Protein AF-A0AAV4K3W7-F1 (afdb_monomer_lite)

Organism: NCBI:txid1093978

pLDDT: mean 88.69, std 7.96, range [58.44, 96.38]

Radius of gyration: 17.45 Å; chains: 1; bounding box: 53×18×41 Å

Foldseek 3Di:
DWDWLVVVLVVVCVDPVNVVVCVVPVVDDVSVVVSVVVLVVVVVVPDSGGTDDDDDDDDDDDDDDDPD

Secondary structure (DSSP, 8-state):
-EE-HHHHHHHHHHSHHHHHHHHH-TT--HHHHHHHHHHHHHHHTT-TT--EE----------PPP--

Sequence (68 aa):
MRVTTEQFKGMMRSTWPVVAYSKEHPDEDFVGDVVKQIEDILAKTGSRHQEYDIHYNLFIIMGHKPKK

Structure (mmCIF, N/CA/C/O backbone):
data_AF-A0AAV4K3W7-F1
#
_entry.id   AF-A0AAV4K3W7-F1
#
loop_
_atom_site.group_PDB
_atom_site.id
_atom_site.type_symbol
_atom_site.label_atom_id
_ato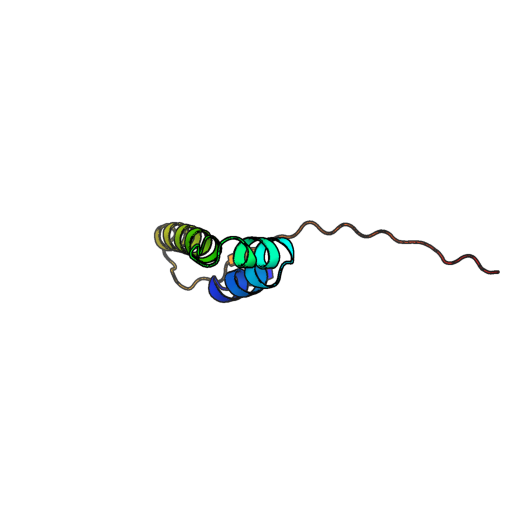m_site.label_alt_id
_atom_site.label_comp_id
_atom_site.label_asym_id
_atom_site.label_entity_id
_atom_site.label_seq_id
_atom_site.pdbx_PDB_ins_code
_atom_site.Cartn_x
_atom_site.Cartn_y
_atom_site.Cartn_z
_atom_site.occupancy
_atom_site.B_iso_or_equiv
_atom_site.auth_seq_id
_atom_site.auth_comp_id
_atom_site.auth_asym_id
_atom_site.auth_atom_id
_atom_site.pdbx_PDB_model_num
ATOM 1 N N . MET A 1 1 ? 10.295 -3.965 8.055 1.00 79.50 1 MET A N 1
ATOM 2 C CA . MET A 1 1 ? 10.294 -2.485 8.169 1.00 79.50 1 MET A CA 1
ATOM 3 C C . MET A 1 1 ? 8.974 -2.137 8.806 1.00 79.50 1 MET A C 1
ATOM 5 O O . MET A 1 1 ? 7.961 -2.577 8.276 1.00 79.50 1 MET A O 1
ATOM 9 N N . ARG A 1 2 ? 8.989 -1.404 9.920 1.00 85.12 2 ARG A N 1
ATOM 10 C CA . ARG A 1 2 ? 7.766 -1.040 10.636 1.00 85.12 2 ARG A CA 1
ATOM 11 C C . ARG A 1 2 ? 7.152 0.211 10.040 1.00 85.12 2 ARG A C 1
ATOM 13 O O . ARG A 1 2 ? 7.871 1.184 9.823 1.00 85.12 2 ARG A O 1
ATOM 20 N N . VAL A 1 3 ? 5.860 0.154 9.737 1.00 88.56 3 VAL A N 1
ATOM 21 C CA . VAL A 1 3 ? 5.123 1.283 9.165 1.00 88.56 3 VAL A CA 1
ATOM 22 C C . VAL A 1 3 ? 3.722 1.398 9.749 1.00 88.56 3 VAL A C 1
ATOM 24 O O . VAL A 1 3 ? 3.146 0.418 10.221 1.00 88.56 3 VAL A O 1
ATOM 27 N N . THR A 1 4 ? 3.159 2.600 9.676 1.00 90.56 4 THR A N 1
ATOM 28 C CA . THR A 1 4 ? 1.737 2.858 9.929 1.00 90.56 4 THR A CA 1
ATOM 29 C C . THR A 1 4 ? 0.883 2.544 8.694 1.00 90.56 4 THR A C 1
ATOM 31 O O . THR A 1 4 ? 1.390 2.440 7.572 1.00 90.56 4 THR A O 1
ATOM 34 N N . THR A 1 5 ? -0.438 2.427 8.869 1.00 89.50 5 THR A N 1
ATOM 35 C CA . THR A 1 5 ? -1.387 2.243 7.752 1.00 89.50 5 THR A CA 1
ATOM 36 C C . THR A 1 5 ? -1.329 3.396 6.750 1.00 89.50 5 THR A C 1
ATOM 38 O O . THR A 1 5 ? -1.342 3.153 5.546 1.00 89.50 5 THR A O 1
ATOM 41 N N . GLU A 1 6 ? -1.136 4.628 7.221 1.00 90.81 6 GLU A 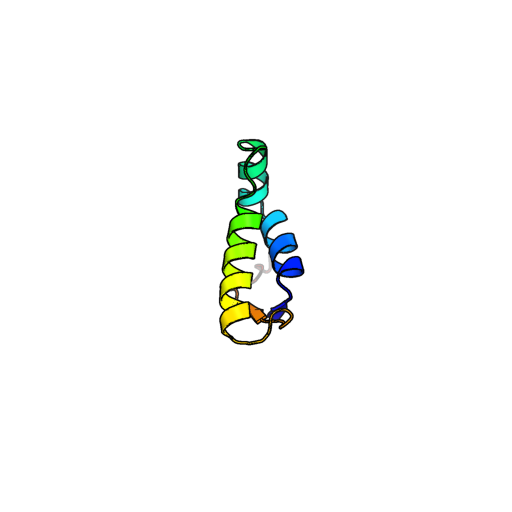N 1
ATOM 42 C CA . GLU A 1 6 ? -0.956 5.808 6.365 1.00 90.81 6 GLU A CA 1
ATOM 43 C C . GLU A 1 6 ? 0.345 5.771 5.551 1.00 90.81 6 GLU A C 1
ATOM 45 O O . GLU A 1 6 ? 0.348 6.077 4.357 1.00 90.81 6 GLU A O 1
ATOM 50 N N . 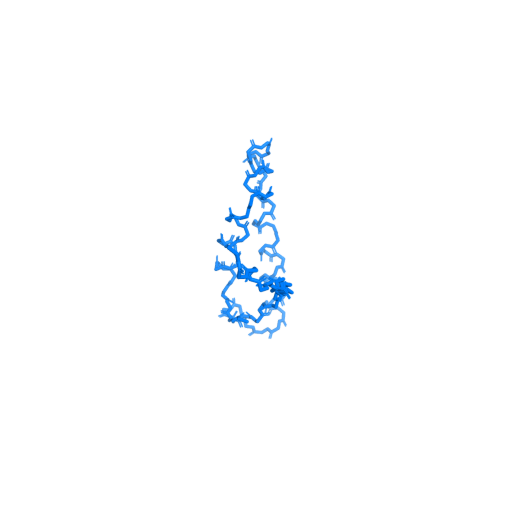GLN A 1 7 ? 1.458 5.341 6.152 1.00 91.94 7 GLN A N 1
ATOM 51 C CA . GLN A 1 7 ? 2.719 5.173 5.421 1.00 91.94 7 GLN A CA 1
ATOM 52 C C . GLN A 1 7 ? 2.599 4.091 4.340 1.00 91.94 7 GLN A C 1
ATOM 54 O O . GLN A 1 7 ? 3.060 4.286 3.213 1.00 91.94 7 GLN A O 1
ATOM 59 N N . PHE A 1 8 ? 1.932 2.976 4.650 1.00 91.56 8 PHE A N 1
ATOM 60 C CA . PHE A 1 8 ? 1.651 1.926 3.672 1.00 91.56 8 PHE A CA 1
ATOM 61 C C . PHE A 1 8 ? 0.737 2.412 2.542 1.00 91.56 8 PHE A C 1
ATOM 63 O O . PHE A 1 8 ? 1.038 2.183 1.371 1.00 91.56 8 PHE A O 1
ATOM 70 N N . LYS A 1 9 ? -0.331 3.148 2.872 1.00 92.94 9 LYS A N 1
ATOM 71 C CA . LYS A 1 9 ? -1.235 3.783 1.904 1.00 92.94 9 LYS A CA 1
ATOM 72 C C . LYS A 1 9 ? -0.475 4.688 0.938 1.00 92.94 9 LYS A C 1
ATOM 74 O O . LYS A 1 9 ? -0.642 4.569 -0.2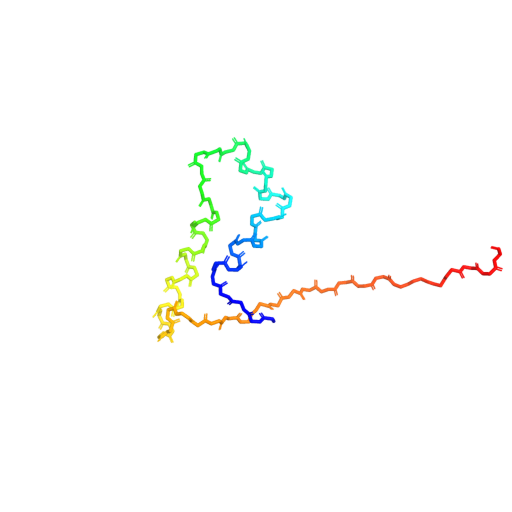77 1.00 92.94 9 LYS A O 1
ATOM 79 N N . GLY A 1 10 ? 0.375 5.567 1.471 1.00 93.50 10 GLY A N 1
ATOM 80 C CA . GLY A 1 10 ? 1.204 6.471 0.674 1.00 93.50 10 GLY A CA 1
ATOM 81 C C . GLY A 1 10 ? 2.145 5.719 -0.265 1.00 93.50 10 GLY A C 1
ATOM 82 O O . GLY A 1 10 ? 2.264 6.066 -1.439 1.00 93.50 10 GLY A O 1
ATOM 83 N N . MET A 1 11 ? 2.755 4.640 0.221 1.00 92.94 11 MET A N 1
ATOM 84 C CA . MET A 1 11 ? 3.616 3.792 -0.592 1.00 92.94 11 MET A CA 1
ATOM 85 C C . MET A 1 11 ? 2.840 3.032 -1.679 1.00 92.94 11 MET A C 1
ATOM 87 O O . MET A 1 11 ? 3.299 2.994 -2.814 1.00 92.94 11 MET A O 1
ATOM 91 N N . MET A 1 12 ? 1.656 2.472 -1.407 1.00 93.25 12 MET A N 1
ATOM 92 C CA . MET A 1 12 ? 0.861 1.834 -2.467 1.00 93.25 12 MET A CA 1
ATOM 93 C C . MET A 1 12 ? 0.515 2.834 -3.576 1.00 93.25 12 MET A C 1
ATOM 95 O O . MET A 1 12 ? 0.711 2.537 -4.756 1.00 93.25 12 MET A O 1
ATOM 99 N N . ARG A 1 13 ? 0.087 4.049 -3.206 1.00 94.81 13 ARG A N 1
ATOM 100 C CA . ARG A 1 13 ? -0.258 5.118 -4.160 1.00 94.81 13 ARG A CA 1
ATOM 101 C C . ARG A 1 13 ? 0.926 5.645 -4.968 1.00 94.81 13 ARG A C 1
ATOM 103 O O 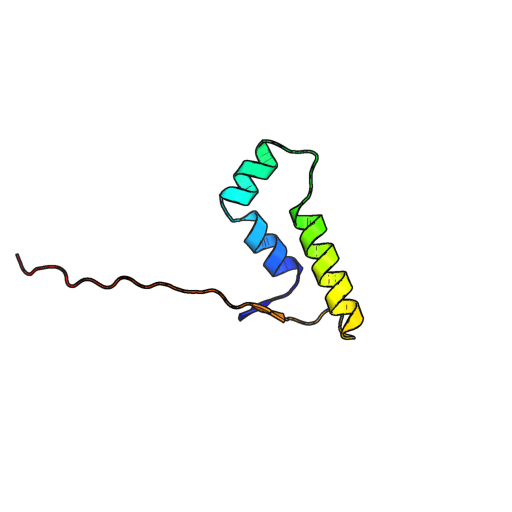. ARG A 1 13 ? 0.695 6.286 -5.987 1.00 94.81 13 ARG A O 1
ATOM 110 N N . SER A 1 14 ? 2.166 5.387 -4.554 1.00 94.69 14 SER A N 1
ATOM 111 C CA . SER A 1 14 ? 3.351 5.787 -5.321 1.00 94.69 14 SER A CA 1
ATOM 112 C C . SER A 1 14 ? 3.754 4.766 -6.390 1.00 94.69 14 SER A C 1
ATOM 114 O O . SER A 1 14 ? 4.570 5.077 -7.259 1.00 94.69 14 SER A O 1
ATOM 116 N N . THR A 1 15 ? 3.186 3.556 -6.369 1.00 93.75 15 THR A N 1
ATOM 117 C CA . THR A 1 15 ? 3.523 2.516 -7.347 1.00 93.75 15 THR A CA 1
ATOM 118 C C . THR A 1 15 ? 2.816 2.736 -8.686 1.00 93.75 15 THR A C 1
ATOM 120 O O . THR A 1 15 ? 1.634 3.076 -8.746 1.00 93.75 15 THR A O 1
ATOM 123 N N . TRP A 1 16 ? 3.539 2.508 -9.787 1.00 95.31 16 TRP A N 1
ATOM 124 C CA . TRP A 1 16 ? 3.026 2.750 -11.142 1.00 95.31 16 TRP A CA 1
ATOM 125 C C . TRP A 1 16 ? 1.689 2.047 -11.454 1.00 95.31 16 TRP A C 1
ATOM 127 O O . TRP A 1 16 ? 0.809 2.727 -11.981 1.00 95.31 16 TRP A O 1
ATOM 137 N N . PRO A 1 17 ? 1.469 0.760 -11.104 1.00 94.19 17 PRO A N 1
ATOM 138 C CA . PRO A 1 17 ? 0.199 0.091 -11.399 1.00 94.19 17 PRO A CA 1
ATOM 139 C C . PRO A 1 17 ? -0.999 0.765 -10.724 1.00 94.19 17 PRO A C 1
ATOM 141 O O . PRO A 1 17 ? -2.047 0.934 -11.338 1.00 94.19 17 PRO A O 1
ATOM 144 N N . VAL A 1 18 ? -0.825 1.207 -9.476 1.00 94.81 18 VAL A N 1
ATOM 145 C CA . VAL A 1 18 ? -1.866 1.888 -8.698 1.00 94.81 18 VAL A CA 1
ATOM 146 C C . VAL A 1 18 ? -2.178 3.258 -9.294 1.00 94.81 18 VAL A C 1
ATOM 148 O O . VAL A 1 18 ? -3.346 3.624 -9.434 1.00 94.81 18 VAL A O 1
ATOM 151 N N . VAL A 1 19 ? -1.142 4.001 -9.697 1.00 94.69 19 VAL A N 1
ATOM 152 C CA . VAL A 1 19 ? -1.298 5.299 -10.369 1.00 94.69 19 VAL A CA 1
ATOM 153 C C . VAL A 1 19 ? -2.010 5.144 -11.713 1.00 94.69 19 VAL A C 1
ATOM 155 O O . VAL A 1 19 ? -2.873 5.956 -12.032 1.00 94.69 19 VAL A O 1
ATOM 158 N N . ALA A 1 20 ? -1.659 4.127 -12.504 1.00 96.06 20 ALA A N 1
ATOM 159 C CA . ALA A 1 20 ? -2.298 3.854 -13.788 1.00 96.06 20 ALA A CA 1
ATOM 160 C C . ALA A 1 20 ? -3.779 3.485 -13.610 1.00 96.06 20 ALA A C 1
ATOM 162 O O . ALA A 1 20 ? -4.636 4.128 -14.209 1.00 96.06 20 ALA A O 1
ATOM 163 N N . TYR A 1 21 ? -4.083 2.545 -12.709 1.00 95.00 21 TYR A N 1
ATOM 164 C CA . TYR A 1 21 ? -5.456 2.119 -12.431 1.00 95.00 21 TYR A CA 1
ATOM 165 C C . TYR A 1 21 ? -6.345 3.280 -11.968 1.00 95.00 21 TYR A C 1
ATOM 167 O O . TYR A 1 21 ? -7.433 3.477 -12.503 1.00 95.00 21 TYR A O 1
ATOM 175 N N . SER A 1 22 ? -5.849 4.103 -11.035 1.00 94.12 22 SER A N 1
ATOM 176 C CA . SER A 1 22 ? -6.599 5.248 -10.490 1.00 94.12 22 SER A CA 1
ATOM 177 C C . SER A 1 22 ? -6.898 6.328 -11.538 1.00 94.12 22 SER A C 1
ATOM 179 O O . SER A 1 22 ? -7.824 7.114 -11.365 1.00 94.12 22 SER A O 1
ATOM 181 N N . LYS A 1 23 ? -6.113 6.406 -12.623 1.00 94.06 23 LYS A N 1
ATOM 182 C CA . LYS A 1 23 ? -6.401 7.315 -13.745 1.00 94.06 23 LYS A CA 1
ATOM 183 C C . LYS A 1 23 ? -7.546 6.811 -14.619 1.00 94.06 23 LYS A C 1
ATOM 185 O O . LYS A 1 23 ? -8.282 7.630 -15.157 1.00 94.06 23 LYS A O 1
ATOM 190 N N . GLU A 1 24 ? -7.660 5.498 -14.787 1.00 96.38 24 GLU A N 1
ATOM 191 C CA . GLU A 1 24 ? -8.725 4.863 -15.574 1.00 96.38 24 GLU A CA 1
ATOM 192 C C . GLU A 1 24 ? -10.038 4.751 -14.780 1.00 96.38 24 GLU A C 1
ATOM 194 O O . GLU A 1 24 ? -11.111 4.776 -15.376 1.00 96.38 24 GLU A O 1
ATOM 199 N N . HIS A 1 25 ? -9.951 4.703 -13.446 1.00 95.94 25 HIS A N 1
ATOM 200 C CA . HIS A 1 25 ? -11.078 4.515 -12.528 1.00 95.94 25 HIS A CA 1
ATOM 201 C C . HIS A 1 25 ? -11.061 5.596 -11.424 1.00 95.94 25 HIS A C 1
ATOM 203 O O . HIS A 1 25 ? -10.758 5.294 -10.270 1.00 95.94 25 HIS A O 1
ATOM 209 N N . PRO A 1 26 ? -11.337 6.875 -11.750 1.00 93.06 26 PRO A N 1
ATOM 210 C CA . PRO A 1 26 ? -11.193 7.989 -10.805 1.00 93.06 26 PRO A CA 1
ATOM 211 C C . PRO A 1 26 ? -12.190 7.955 -9.637 1.00 93.06 26 PRO A C 1
ATOM 213 O O . PRO A 1 26 ? -11.928 8.560 -8.598 1.00 93.06 26 PRO A O 1
ATOM 216 N N . ASP A 1 27 ? -13.314 7.257 -9.802 1.00 95.38 27 ASP A N 1
ATOM 217 C CA . ASP A 1 27 ? -14.366 7.138 -8.787 1.00 95.38 27 ASP A CA 1
ATOM 218 C C . ASP A 1 27 ? -14.094 6.007 -7.776 1.00 95.38 27 ASP A C 1
ATOM 220 O O . ASP A 1 27 ? -14.803 5.880 -6.777 1.00 95.38 27 ASP A O 1
ATOM 224 N N . GLU A 1 28 ? -13.067 5.184 -8.011 1.00 92.81 28 GLU A N 1
ATOM 225 C CA . GLU A 1 28 ? -12.712 4.055 -7.153 1.00 92.81 28 GLU A CA 1
ATOM 226 C C . GLU A 1 28 ? -11.539 4.401 -6.224 1.00 92.81 28 GLU A C 1
ATOM 228 O O . GLU A 1 28 ? -10.472 4.826 -6.668 1.00 92.81 28 GLU A O 1
ATOM 233 N N . ASP A 1 29 ? -11.689 4.137 -4.920 1.00 91.38 29 ASP A N 1
ATOM 234 C CA . ASP A 1 29 ? -10.580 4.177 -3.957 1.00 91.38 29 ASP A CA 1
ATOM 235 C C . ASP A 1 29 ? -10.236 2.778 -3.434 1.00 91.38 29 ASP A C 1
ATOM 237 O O . ASP A 1 29 ? -10.299 2.499 -2.234 1.00 91.38 29 ASP A O 1
ATOM 241 N N . PHE A 1 30 ? -9.814 1.892 -4.339 1.00 90.12 30 PHE A N 1
ATOM 242 C CA . PHE A 1 30 ? -9.444 0.521 -3.970 1.00 90.12 30 PHE A CA 1
ATOM 243 C C . PHE A 1 30 ? -8.315 0.479 -2.921 1.00 90.12 30 PHE A C 1
ATOM 245 O O . PHE A 1 30 ? -8.253 -0.424 -2.088 1.00 90.12 30 PHE A O 1
ATOM 252 N N . VAL A 1 31 ? -7.404 1.463 -2.938 1.00 93.44 31 VAL A N 1
ATOM 253 C CA . VAL A 1 31 ? -6.341 1.583 -1.932 1.00 93.44 31 VAL A CA 1
ATOM 254 C C . VAL A 1 31 ? -6.946 1.855 -0.557 1.00 93.44 31 VAL A C 1
ATOM 256 O O . VAL A 1 31 ? -6.514 1.255 0.426 1.00 93.44 31 VAL A O 1
ATOM 259 N N . GLY A 1 32 ? -7.933 2.748 -0.483 1.00 93.44 32 GLY A N 1
ATOM 260 C CA . GLY A 1 32 ? -8.702 3.009 0.730 1.00 93.44 32 GLY A CA 1
ATOM 261 C C . GLY A 1 32 ? -9.399 1.752 1.245 1.00 93.44 32 GLY A C 1
ATOM 262 O O . GLY A 1 32 ? -9.306 1.458 2.436 1.00 93.44 32 GLY A O 1
ATOM 263 N N . ASP A 1 33 ? -10.001 0.962 0.354 1.00 94.06 33 ASP A N 1
ATOM 264 C CA . ASP A 1 33 ? -10.664 -0.295 0.721 1.00 94.06 33 ASP A CA 1
ATOM 265 C C . ASP A 1 33 ? -9.692 -1.327 1.305 1.00 94.06 33 ASP A C 1
ATOM 267 O O . ASP A 1 33 ? -9.997 -1.974 2.309 1.00 94.06 33 ASP A O 1
ATOM 271 N N . VAL A 1 34 ? -8.498 -1.460 0.719 1.00 92.12 34 VAL A N 1
ATOM 272 C CA . VAL A 1 34 ? -7.439 -2.336 1.246 1.00 92.12 34 VAL A CA 1
ATOM 273 C C . VAL A 1 34 ? -6.965 -1.854 2.618 1.00 92.12 34 VAL A C 1
ATOM 275 O O . VAL A 1 34 ? -6.836 -2.656 3.543 1.00 92.12 34 VAL A O 1
ATOM 278 N N . VAL A 1 35 ? -6.732 -0.549 2.782 1.00 91.88 35 VAL A N 1
ATOM 279 C CA . VAL A 1 35 ? -6.291 0.033 4.062 1.00 91.88 35 VAL A CA 1
ATOM 280 C C . VAL A 1 35 ? -7.334 -0.193 5.153 1.00 91.88 35 VAL A C 1
ATOM 282 O O . VAL A 1 35 ? -6.979 -0.627 6.246 1.00 91.88 35 VAL A O 1
ATOM 285 N N . LYS A 1 36 ? -8.618 0.003 4.845 1.00 92.31 36 LYS A N 1
ATOM 286 C CA . LYS A 1 36 ? -9.717 -0.247 5.781 1.00 92.31 36 LYS A CA 1
ATOM 287 C C . LYS A 1 36 ? -9.759 -1.704 6.243 1.00 92.31 36 LYS A C 1
ATOM 289 O O . LYS A 1 36 ? -9.910 -1.969 7.431 1.00 92.31 36 LYS A O 1
ATOM 294 N N . GLN A 1 37 ? -9.563 -2.654 5.327 1.00 91.69 37 GLN A N 1
ATOM 295 C CA . GLN A 1 37 ? -9.491 -4.074 5.685 1.00 91.69 37 GLN A CA 1
ATOM 296 C C . GLN A 1 37 ? -8.314 -4.371 6.623 1.00 91.69 37 GLN A C 1
ATOM 298 O O . GLN A 1 37 ? -8.463 -5.141 7.572 1.00 91.69 37 GLN A O 1
ATOM 303 N N . ILE A 1 38 ? -7.157 -3.744 6.395 1.00 88.56 38 ILE A N 1
ATOM 304 C CA . ILE A 1 38 ? -5.991 -3.871 7.279 1.00 88.56 38 ILE A CA 1
ATOM 305 C C .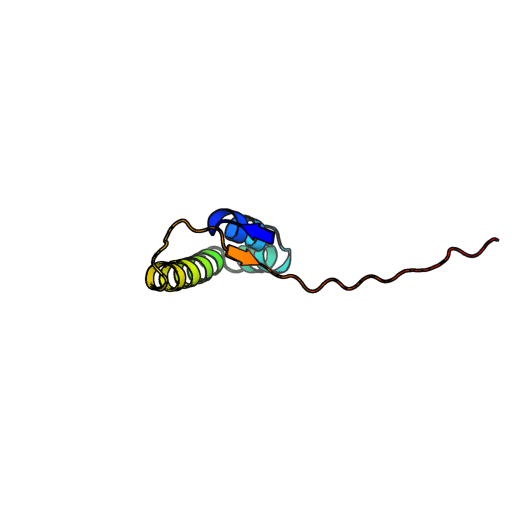 ILE A 1 38 ? -6.312 -3.302 8.667 1.00 88.56 38 ILE A C 1
ATOM 307 O O . ILE A 1 38 ? -6.053 -3.962 9.672 1.00 88.56 38 ILE A O 1
ATOM 311 N N . GLU A 1 39 ? -6.916 -2.117 8.741 1.00 88.44 39 GLU A N 1
ATOM 312 C CA . GLU A 1 39 ? -7.319 -1.486 10.004 1.00 88.44 39 GLU A CA 1
ATOM 313 C C . GLU A 1 39 ? -8.333 -2.330 10.785 1.00 88.44 39 GLU A C 1
ATOM 315 O O . GLU A 1 39 ? -8.191 -2.490 11.998 1.00 88.44 39 GLU A O 1
ATOM 320 N N . ASP A 1 40 ? -9.308 -2.934 10.102 1.00 90.38 40 ASP A N 1
ATOM 321 C CA . ASP A 1 40 ? -10.292 -3.832 10.713 1.00 90.38 40 ASP A CA 1
ATOM 322 C C . ASP A 1 40 ? -9.641 -5.100 11.289 1.00 90.38 40 ASP A C 1
ATOM 324 O O . ASP A 1 40 ? -10.076 -5.617 12.323 1.00 90.38 40 ASP A O 1
ATOM 328 N N . ILE A 1 41 ? -8.584 -5.611 10.651 1.00 87.38 41 ILE A N 1
ATOM 329 C CA . ILE A 1 41 ? -7.805 -6.751 11.152 1.00 87.38 41 ILE A CA 1
ATOM 330 C C . ILE A 1 41 ? -6.963 -6.331 12.363 1.00 87.38 41 ILE A C 1
ATOM 332 O O . ILE A 1 41 ? -6.999 -7.008 13.391 1.00 87.38 41 ILE A O 1
ATOM 336 N N . LEU A 1 42 ? -6.263 -5.198 12.286 1.00 83.88 42 LEU A N 1
ATOM 337 C CA . LEU A 1 42 ? -5.438 -4.673 13.382 1.00 83.88 42 LEU A CA 1
ATOM 338 C C . LEU A 1 42 ? -6.275 -4.276 14.611 1.00 83.88 42 LEU A C 1
ATOM 340 O O . LEU A 1 42 ? -5.851 -4.430 15.759 1.00 83.88 42 LEU A O 1
ATOM 344 N N . ALA A 1 43 ? -7.508 -3.812 14.402 1.00 85.00 43 ALA A N 1
ATOM 345 C CA . ALA A 1 43 ? -8.440 -3.543 15.490 1.00 85.00 43 ALA A CA 1
ATOM 346 C C . ALA A 1 43 ? -8.786 -4.821 16.276 1.00 85.00 43 ALA A C 1
ATOM 348 O O . ALA A 1 43 ? -8.932 -4.761 17.498 1.00 85.00 43 ALA A O 1
ATOM 349 N N . LYS A 1 44 ? -8.858 -5.984 15.609 1.00 86.31 44 LYS A N 1
ATOM 350 C CA . LYS A 1 44 ? -9.088 -7.286 16.263 1.00 86.31 44 LYS A CA 1
ATOM 351 C C . LYS A 1 44 ? -7.878 -7.765 17.064 1.00 86.31 44 LYS A C 1
ATOM 353 O O . LYS A 1 44 ? -8.053 -8.529 18.008 1.00 86.31 44 LYS A O 1
ATOM 358 N N . THR A 1 45 ? -6.672 -7.313 16.724 1.00 81.19 45 THR A N 1
ATOM 359 C CA . THR A 1 45 ? -5.439 -7.654 17.452 1.00 81.19 45 THR A CA 1
ATOM 360 C C . THR A 1 45 ? -5.165 -6.727 18.641 1.00 81.19 45 THR A C 1
ATOM 362 O O . THR A 1 45 ? -4.177 -6.914 19.344 1.00 81.19 45 THR A O 1
ATOM 365 N N . GLY A 1 46 ? -6.050 -5.757 18.909 1.00 71.06 46 GLY A N 1
ATOM 366 C CA . GLY A 1 46 ? -6.031 -4.937 20.123 1.00 71.06 46 GLY A CA 1
ATOM 367 C C . GLY A 1 46 ? -5.205 -3.652 20.042 1.00 71.06 46 GLY A C 1
ATOM 368 O O . GLY A 1 46 ? -5.048 -2.986 21.062 1.00 71.06 46 GLY A O 1
ATOM 369 N N . SER A 1 47 ? -4.697 -3.262 18.866 1.00 65.94 47 SER A N 1
ATOM 370 C CA . SER A 1 47 ? -3.902 -2.034 18.738 1.00 65.94 47 SER A CA 1
ATOM 371 C C . SER A 1 47 ? -4.116 -1.342 17.386 1.00 65.94 47 SER A C 1
ATOM 373 O O . SER A 1 47 ? -3.462 -1.633 16.389 1.00 65.94 47 SER A O 1
ATOM 375 N N . ARG A 1 48 ? -5.057 -0.385 17.362 1.00 58.44 48 ARG A N 1
ATOM 376 C CA . ARG A 1 48 ? -5.452 0.396 16.167 1.00 58.44 48 ARG A CA 1
ATOM 377 C C . ARG A 1 48 ? -4.367 1.327 15.616 1.00 58.44 48 ARG A C 1
ATOM 379 O O . ARG A 1 48 ? -4.477 1.771 14.482 1.00 58.44 48 ARG A O 1
ATOM 386 N N . HIS A 1 49 ? -3.348 1.644 16.410 1.00 64.81 49 HIS A N 1
ATOM 387 C CA . HIS A 1 49 ? -2.267 2.565 16.035 1.00 64.81 49 HIS A CA 1
ATOM 388 C C . HIS A 1 49 ? -0.896 1.889 16.054 1.00 64.81 49 HIS A C 1
ATOM 390 O O . HIS A 1 49 ? 0.128 2.553 16.198 1.00 64.81 49 HIS A O 1
ATOM 396 N N . GLN A 1 50 ? -0.870 0.560 15.954 1.00 73.94 50 GLN A N 1
ATOM 397 C CA . GLN A 1 50 ? 0.379 -0.176 15.957 1.00 73.94 50 GLN A CA 1
ATOM 398 C C . GLN A 1 50 ? 1.068 -0.046 14.604 1.00 73.94 50 GLN A C 1
ATOM 400 O O . GLN A 1 50 ? 0.457 -0.233 13.551 1.00 73.94 50 GLN A O 1
ATOM 405 N N . GLU A 1 51 ? 2.363 0.239 14.643 1.00 83.00 51 GLU A N 1
ATOM 406 C CA . GLU A 1 51 ? 3.207 -0.033 13.494 1.00 83.00 51 GLU A CA 1
ATOM 407 C C . GLU A 1 51 ? 3.259 -1.545 13.266 1.00 83.00 51 GLU A C 1
ATOM 409 O O . GLU A 1 51 ? 3.360 -2.324 14.221 1.00 83.00 51 GLU A O 1
ATOM 414 N N . TYR A 1 52 ? 3.219 -1.961 12.006 1.00 82.75 52 TYR A N 1
ATOM 415 C CA . TYR A 1 52 ? 3.317 -3.363 11.625 1.00 82.75 52 TYR A CA 1
ATOM 416 C C . TYR A 1 52 ? 4.496 -3.584 10.690 1.00 82.75 52 TYR A C 1
ATOM 418 O O . TYR A 1 52 ? 4.912 -2.696 9.941 1.00 82.75 52 TYR A O 1
ATOM 426 N N . ASP A 1 53 ? 5.067 -4.782 10.776 1.00 86.44 53 ASP A N 1
ATOM 427 C CA . ASP A 1 53 ? 6.208 -5.157 9.961 1.00 86.44 53 ASP A CA 1
ATOM 428 C C . ASP A 1 53 ? 5.757 -5.565 8.560 1.00 86.44 53 ASP A C 1
ATOM 430 O O . ASP A 1 53 ? 4.995 -6.512 8.373 1.00 86.44 53 ASP A O 1
ATOM 434 N N . ILE A 1 54 ? 6.278 -4.851 7.563 1.00 85.12 54 ILE A N 1
ATOM 435 C CA . ILE A 1 54 ? 6.152 -5.230 6.160 1.00 85.12 54 ILE A CA 1
ATOM 436 C C . ILE A 1 54 ? 7.465 -5.831 5.672 1.00 85.12 54 ILE A C 1
ATOM 438 O O . ILE A 1 54 ? 8.561 -5.312 5.939 1.00 85.12 54 ILE A O 1
ATOM 442 N N . HIS A 1 55 ? 7.322 -6.927 4.931 1.00 88.56 55 HIS A N 1
ATOM 443 C CA . HIS A 1 55 ? 8.397 -7.679 4.309 1.00 88.56 55 HIS A CA 1
ATOM 444 C C . HIS A 1 55 ? 8.290 -7.563 2.789 1.00 88.56 55 HIS A C 1
ATOM 446 O O . HIS A 1 55 ? 7.243 -7.844 2.210 1.00 88.56 55 HIS A O 1
ATOM 452 N N . TYR A 1 56 ? 9.394 -7.182 2.149 1.00 86.50 56 TYR A N 1
ATOM 453 C CA . TYR A 1 56 ? 9.526 -7.175 0.696 1.00 86.50 56 TYR A CA 1
ATOM 454 C C . TYR A 1 56 ? 10.556 -8.210 0.281 1.00 86.50 56 TYR A C 1
ATOM 456 O O . TYR A 1 56 ? 11.628 -8.307 0.880 1.00 86.50 56 TYR A O 1
ATOM 464 N N . ASN A 1 57 ? 10.244 -8.948 -0.778 1.00 91.62 57 ASN A N 1
ATOM 465 C CA . ASN A 1 57 ? 11.224 -9.799 -1.428 1.00 91.62 57 ASN A CA 1
ATOM 466 C C . ASN A 1 57 ? 12.139 -8.917 -2.277 1.00 91.62 57 ASN A C 1
ATOM 468 O O . ASN A 1 57 ? 11.669 -8.196 -3.157 1.00 91.62 57 ASN A O 1
ATOM 472 N N . LEU A 1 58 ? 13.441 -8.977 -2.011 1.00 90.62 58 LEU A N 1
ATOM 473 C CA . LEU A 1 58 ? 14.448 -8.264 -2.782 1.00 90.62 58 LEU A CA 1
ATOM 474 C C . LEU A 1 58 ? 15.226 -9.261 -3.637 1.00 90.62 58 LEU A C 1
ATOM 476 O O . LEU A 1 58 ? 15.748 -10.250 -3.127 1.00 90.62 58 LEU A O 1
ATOM 480 N N . PHE A 1 59 ? 15.332 -8.973 -4.931 1.00 93.94 59 PHE A N 1
ATOM 481 C CA . PHE A 1 59 ? 16.193 -9.706 -5.848 1.00 93.94 59 PHE A CA 1
ATOM 482 C C . PHE A 1 59 ? 17.309 -8.781 -6.329 1.00 93.94 59 PHE A C 1
ATOM 484 O O . PHE A 1 59 ? 17.039 -7.707 -6.865 1.00 93.94 59 PHE A O 1
ATOM 491 N N . ILE A 1 60 ? 18.562 -9.183 -6.109 1.00 92.88 60 ILE A N 1
ATOM 492 C CA . ILE A 1 60 ? 19.743 -8.388 -6.455 1.00 92.88 60 ILE A CA 1
ATOM 493 C C . ILE A 1 60 ? 20.523 -9.132 -7.534 1.00 92.88 60 ILE A C 1
ATOM 495 O O . ILE A 1 60 ? 21.008 -10.239 -7.303 1.00 92.88 60 ILE A O 1
ATOM 499 N N . ILE A 1 61 ? 20.685 -8.500 -8.696 1.00 92.94 61 ILE A N 1
ATOM 500 C CA . ILE A 1 61 ? 21.586 -8.977 -9.747 1.00 92.94 61 ILE A CA 1
ATOM 501 C C . ILE A 1 61 ? 22.893 -8.200 -9.626 1.00 92.94 61 ILE A C 1
ATOM 503 O O . ILE A 1 61 ? 22.915 -6.980 -9.781 1.00 92.94 61 ILE A O 1
ATOM 507 N N . MET A 1 62 ? 23.987 -8.910 -9.363 1.00 93.88 62 MET A N 1
ATOM 508 C CA . MET A 1 62 ? 25.330 -8.335 -9.333 1.00 93.88 62 MET A CA 1
ATOM 509 C C . MET A 1 62 ? 26.115 -8.792 -10.558 1.00 93.88 62 MET A C 1
ATOM 511 O O . MET A 1 62 ? 26.088 -9.966 -10.919 1.00 93.88 62 MET A O 1
ATOM 515 N N . GLY A 1 63 ? 26.840 -7.867 -11.182 1.00 92.50 63 GLY A N 1
ATOM 516 C CA . GLY A 1 63 ? 27.722 -8.153 -12.308 1.00 92.50 63 GLY A CA 1
ATOM 517 C C . GLY A 1 63 ? 29.061 -7.450 -12.137 1.00 92.50 63 GLY A C 1
ATOM 518 O O . GLY A 1 63 ? 29.122 -6.318 -11.660 1.00 92.50 63 GLY A O 1
ATOM 519 N N . HIS A 1 64 ? 30.146 -8.114 -12.534 1.00 90.25 64 HIS A N 1
ATOM 520 C CA . HIS A 1 64 ? 31.454 -7.475 -12.615 1.00 90.25 64 HIS A CA 1
ATOM 521 C C . HIS A 1 64 ? 31.606 -6.801 -13.979 1.00 90.25 64 HIS A C 1
ATOM 523 O O . HIS A 1 64 ? 31.498 -7.464 -15.012 1.00 90.25 64 HIS A O 1
ATOM 529 N N . LYS A 1 65 ? 31.879 -5.492 -13.994 1.00 88.75 65 LYS A N 1
ATOM 530 C CA . LYS A 1 65 ? 32.215 -4.788 -15.235 1.00 88.75 65 LYS A CA 1
ATOM 531 C C . LYS A 1 65 ? 33.523 -5.371 -15.799 1.00 88.75 65 LYS A C 1
ATOM 533 O O . LYS A 1 65 ? 34.525 -5.360 -15.082 1.00 88.75 65 LYS A O 1
ATOM 538 N N . PRO A 1 66 ? 33.560 -5.848 -17.055 1.00 87.88 66 PRO A N 1
ATOM 539 C CA . PRO A 1 66 ? 34.791 -6.345 -17.658 1.00 87.88 66 PRO A CA 1
ATOM 540 C C . PRO A 1 66 ? 35.852 -5.241 -17.723 1.00 87.88 66 PRO A C 1
ATOM 542 O O . PRO A 1 66 ? 35.540 -4.096 -18.050 1.00 87.88 66 PRO A O 1
ATOM 545 N N . LYS A 1 67 ? 37.114 -5.583 -17.447 1.00 86.75 67 LYS A N 1
ATOM 546 C CA . LYS A 1 67 ? 38.258 -4.680 -17.643 1.00 86.75 67 LYS A CA 1
ATOM 547 C C . LYS A 1 67 ? 38.639 -4.646 -19.127 1.00 86.75 67 LYS A C 1
ATOM 549 O O . LYS A 1 67 ? 39.570 -5.338 -19.531 1.00 86.75 67 LYS A O 1
ATOM 554 N N . LYS A 1 68 ? 37.892 -3.901 -19.937 1.00 65.56 68 LYS A N 1
ATOM 555 C CA . LYS A 1 68 ? 38.319 -3.432 -21.260 1.00 65.56 68 LYS A CA 1
ATOM 556 C C . LYS A 1 68 ? 37.870 -1.993 -21.441 1.00 65.56 68 LYS A C 1
ATOM 558 O O . LYS A 1 68 ? 36.726 -1.695 -21.030 1.00 65.56 68 LYS A O 1
#